Protein AF-A0A225WG03-F1 (afdb_monomer_lite)

Structure (mmCIF, N/CA/C/O backbone):
data_AF-A0A225WG03-F1
#
_entry.id   AF-A0A225WG03-F1
#
loop_
_atom_site.group_PDB
_atom_site.id
_atom_site.type_symbol
_atom_site.label_atom_id
_atom_site.label_alt_id
_atom_site.label_comp_id
_atom_site.label_asym_id
_atom_site.label_entity_id
_atom_site.label_seq_id
_atom_site.pdbx_PDB_ins_code
_atom_site.Cartn_x
_atom_site.Cartn_y
_atom_site.Cartn_z
_atom_site.occupancy
_atom_site.B_iso_or_equiv
_atom_site.auth_seq_id
_atom_site.auth_comp_id
_atom_site.auth_asym_id
_atom_site.auth_atom_id
_atom_site.pdbx_PDB_model_num
ATOM 1 N N . MET A 1 1 ? -13.156 -7.685 1.960 1.00 50.88 1 MET A N 1
ATOM 2 C CA . MET A 1 1 ? -13.549 -6.517 1.136 1.00 50.88 1 MET A CA 1
ATOM 3 C C . MET A 1 1 ? -12.372 -6.155 0.212 1.00 50.88 1 MET A C 1
ATOM 5 O O . MET A 1 1 ? -11.678 -5.193 0.485 1.00 50.88 1 MET A O 1
ATOM 9 N N . PRO A 1 2 ? -12.084 -6.921 -0.860 1.00 54.50 2 PRO A N 1
ATOM 10 C CA . PRO A 1 2 ? -10.781 -6.832 -1.547 1.00 54.50 2 PRO A CA 1
ATOM 11 C C . PRO A 1 2 ? -10.624 -5.653 -2.531 1.00 54.50 2 PRO A C 1
ATOM 13 O O . PRO A 1 2 ? -9.571 -5.486 -3.124 1.00 54.50 2 PRO A O 1
ATOM 16 N N . LYS A 1 3 ? -11.654 -4.819 -2.737 1.00 69.44 3 LYS A N 1
ATOM 17 C CA . LYS A 1 3 ? -11.629 -3.746 -3.756 1.00 69.44 3 LYS A CA 1
ATOM 18 C C . LYS A 1 3 ? -11.266 -2.354 -3.219 1.00 69.44 3 LYS A C 1
ATOM 20 O O . LYS A 1 3 ? -11.240 -1.417 -4.007 1.00 69.44 3 LYS A O 1
ATOM 25 N N . GLY A 1 4 ? -11.021 -2.205 -1.914 1.00 79.25 4 GLY A N 1
ATOM 26 C CA . GLY A 1 4 ? -10.754 -0.900 -1.291 1.00 79.25 4 GLY A CA 1
ATOM 27 C C . GLY A 1 4 ? -9.459 -0.257 -1.791 1.00 79.25 4 GLY A C 1
ATOM 28 O O . GLY A 1 4 ? -9.471 0.891 -2.221 1.00 79.25 4 GLY A O 1
ATOM 29 N N . PHE A 1 5 ? -8.369 -1.027 -1.842 1.00 83.25 5 PHE A N 1
ATOM 30 C CA . PHE A 1 5 ? -7.058 -0.544 -2.290 1.00 83.25 5 PHE A CA 1
ATOM 31 C C . PHE A 1 5 ? -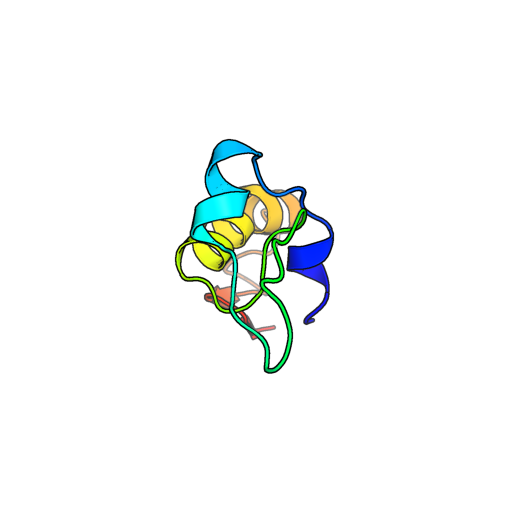7.094 0.073 -3.694 1.00 83.25 5 PHE A C 1
ATOM 33 O O . PHE A 1 5 ? -6.549 1.147 -3.923 1.00 83.25 5 PHE A O 1
ATOM 40 N N . TRP A 1 6 ? -7.816 -0.547 -4.631 1.00 85.25 6 TRP A N 1
ATOM 41 C CA . TRP A 1 6 ? -7.857 -0.093 -6.027 1.00 85.25 6 TRP A CA 1
ATOM 42 C C . TRP A 1 6 ? -8.651 1.201 -6.241 1.00 85.25 6 TRP A C 1
ATOM 44 O O . TRP A 1 6 ? -8.621 1.762 -7.337 1.00 85.25 6 TRP A O 1
ATOM 54 N N . GLN A 1 7 ? -9.366 1.684 -5.220 1.00 86.62 7 GLN A N 1
ATOM 55 C CA . GLN A 1 7 ? -10.006 2.999 -5.260 1.00 86.62 7 GLN A CA 1
ATOM 56 C C . GLN A 1 7 ? -8.985 4.132 -5.093 1.00 86.62 7 GLN A C 1
ATOM 58 O O . GLN A 1 7 ? -9.268 5.257 -5.502 1.00 86.62 7 GLN A O 1
ATOM 63 N N . LEU A 1 8 ? -7.796 3.837 -4.553 1.00 87.75 8 LEU A N 1
ATOM 64 C CA . LEU A 1 8 ? -6.757 4.827 -4.310 1.00 87.75 8 LEU A CA 1
ATOM 65 C C . LEU A 1 8 ? -5.764 4.932 -5.474 1.00 87.75 8 LEU A C 1
ATOM 67 O O . LEU A 1 8 ? -5.246 3.910 -5.944 1.00 87.75 8 LEU A O 1
ATOM 71 N N . PRO A 1 9 ? -5.459 6.159 -5.935 1.00 90.69 9 PRO A N 1
ATOM 72 C CA . PRO A 1 9 ? -4.401 6.378 -6.907 1.00 90.69 9 PRO A CA 1
ATOM 73 C C . PRO A 1 9 ? -3.033 6.070 -6.291 1.00 90.69 9 PRO A C 1
ATOM 75 O O . PRO A 1 9 ? -2.752 6.456 -5.158 1.00 90.69 9 PRO A O 1
ATOM 78 N N . LEU A 1 10 ? -2.163 5.412 -7.060 1.00 91.44 10 LEU A N 1
ATOM 79 C CA . LEU A 1 10 ? -0.769 5.228 -6.667 1.00 91.44 10 LEU A CA 1
ATOM 80 C C . LEU A 1 10 ? 0.065 6.420 -7.142 1.00 91.44 10 LEU A C 1
ATOM 82 O O . LEU A 1 10 ? -0.013 6.823 -8.307 1.00 91.44 10 LEU A O 1
ATOM 86 N N . HIS A 1 11 ? 0.889 6.967 -6.249 1.00 91.31 11 HIS A N 1
ATOM 87 C CA . HIS A 1 11 ? 1.762 8.087 -6.579 1.00 91.31 11 HIS A CA 1
ATOM 88 C C . HIS A 1 11 ? 2.720 7.716 -7.733 1.00 91.31 11 HIS A C 1
ATOM 90 O O . HIS A 1 11 ? 3.333 6.650 -7.662 1.00 91.31 11 HIS A O 1
ATOM 96 N N . PRO A 1 12 ? 2.923 8.577 -8.755 1.00 93.38 12 PRO A N 1
ATOM 97 C CA . PRO A 1 12 ? 3.747 8.259 -9.929 1.00 93.38 12 PRO A CA 1
ATOM 98 C C . PRO A 1 12 ? 5.147 7.726 -9.600 1.00 93.38 12 PRO A C 1
ATOM 100 O O . PRO A 1 12 ? 5.578 6.731 -10.170 1.00 93.38 12 PRO A O 1
ATOM 103 N N . ASN A 1 13 ? 5.820 8.315 -8.605 1.00 93.88 13 ASN A N 1
ATOM 104 C CA . ASN A 1 13 ? 7.159 7.878 -8.174 1.00 93.88 13 ASN A CA 1
ATOM 105 C C . ASN A 1 13 ? 7.195 6.460 -7.570 1.00 93.88 13 ASN A C 1
ATOM 107 O O . ASN A 1 13 ? 8.270 5.885 -7.442 1.00 93.88 13 ASN A O 1
ATOM 111 N N . SER A 1 14 ? 6.050 5.910 -7.164 1.00 91.38 14 SER A N 1
ATOM 112 C CA . SER A 1 14 ? 5.943 4.566 -6.589 1.00 91.38 14 SER A CA 1
ATOM 113 C C . SER A 1 14 ? 5.547 3.511 -7.628 1.00 91.38 14 SER A C 1
ATOM 115 O O . SER A 1 14 ? 5.689 2.323 -7.355 1.00 91.38 14 SER A O 1
ATOM 117 N N . GLN A 1 15 ? 5.072 3.916 -8.812 1.00 93.25 15 GLN A N 1
ATOM 118 C CA . GLN A 1 15 ? 4.544 2.999 -9.831 1.00 93.25 15 GLN A CA 1
ATOM 119 C C . GLN A 1 15 ? 5.625 2.059 -10.375 1.00 93.25 15 GLN A C 1
ATOM 121 O O . GLN A 1 15 ? 5.409 0.852 -10.460 1.00 93.25 15 GLN A O 1
ATOM 126 N N . GLU A 1 16 ? 6.813 2.589 -10.678 1.00 92.94 16 GLU A N 1
ATOM 127 C CA . GLU A 1 16 ? 7.929 1.784 -11.189 1.00 92.94 16 GLU A CA 1
ATOM 128 C C . GLU A 1 16 ? 8.333 0.689 -10.189 1.00 92.94 16 GLU A C 1
ATOM 130 O O . GLU A 1 16 ? 8.407 -0.482 -10.552 1.00 92.94 16 GLU A O 1
ATOM 135 N N . ILE A 1 17 ? 8.487 1.042 -8.908 1.00 92.25 17 ILE A N 1
ATOM 136 C CA . ILE A 1 17 ? 8.896 0.111 -7.841 1.00 92.25 17 ILE A CA 1
ATOM 137 C C . ILE A 1 17 ? 7.824 -0.960 -7.583 1.00 92.25 17 ILE A C 1
ATOM 139 O O . ILE A 1 17 ? 8.149 -2.083 -7.205 1.00 92.25 17 ILE A O 1
ATOM 143 N N . MET A 1 18 ? 6.548 -0.634 -7.807 1.00 91.25 18 MET A N 1
ATOM 144 C CA . MET A 1 18 ? 5.427 -1.567 -7.655 1.00 91.25 18 MET A CA 1
ATOM 145 C C . MET A 1 18 ? 5.102 -2.357 -8.933 1.00 91.25 18 MET A C 1
ATOM 147 O O . MET A 1 18 ? 4.087 -3.055 -8.986 1.00 91.25 18 MET A O 1
ATOM 151 N N . SER A 1 19 ? 5.940 -2.265 -9.967 1.00 93.19 19 SER A N 1
ATOM 152 C CA . SER A 1 19 ? 5.765 -3.048 -11.189 1.00 93.19 19 SER A CA 1
ATOM 153 C C . SER A 1 19 ? 6.097 -4.521 -10.960 1.00 93.19 19 SER A C 1
ATOM 155 O O . SER A 1 19 ? 7.010 -4.860 -10.208 1.00 93.19 19 SER A O 1
ATOM 157 N N . PHE A 1 20 ? 5.385 -5.410 -11.647 1.00 91.75 20 PHE A N 1
ATOM 158 C CA . PHE A 1 20 ? 5.641 -6.848 -11.586 1.00 91.75 20 PHE A CA 1
ATOM 159 C C . PHE A 1 20 ? 5.752 -7.456 -12.981 1.00 91.75 20 PHE A C 1
ATOM 161 O O . PHE A 1 20 ? 5.166 -6.975 -13.951 1.00 91.75 20 PHE A O 1
ATOM 168 N N . ILE A 1 21 ? 6.538 -8.526 -13.079 1.00 94.62 21 ILE A N 1
ATOM 169 C CA . ILE A 1 21 ? 6.783 -9.237 -14.331 1.00 94.62 21 ILE A CA 1
ATOM 170 C C . ILE A 1 21 ? 5.722 -10.326 -14.485 1.00 94.62 21 ILE A C 1
ATOM 172 O O . ILE A 1 21 ? 5.537 -11.163 -13.601 1.00 94.62 21 ILE A O 1
ATOM 176 N N . THR A 1 22 ? 5.030 -10.309 -15.616 1.00 91.81 22 THR A N 1
ATOM 177 C CA . THR A 1 22 ? 4.183 -11.408 -16.089 1.00 91.81 22 THR A CA 1
ATOM 178 C C . THR A 1 22 ? 4.952 -12.250 -17.105 1.00 91.81 22 THR A C 1
ATOM 180 O O . THR A 1 22 ? 6.087 -11.931 -17.453 1.00 91.81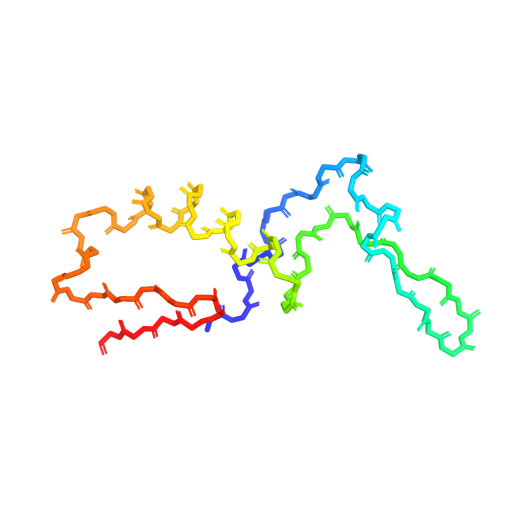 22 THR A O 1
ATOM 183 N N . THR A 1 23 ? 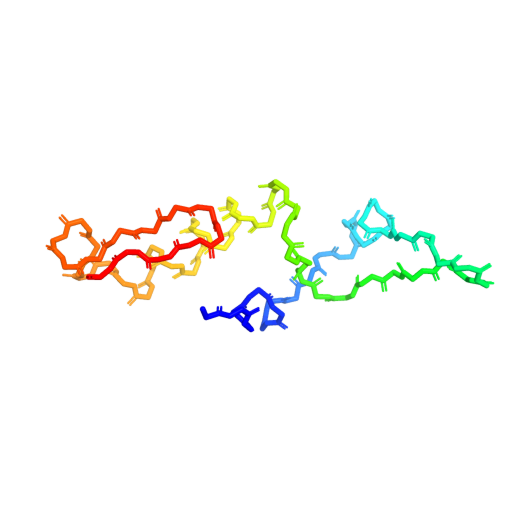4.352 -13.337 -17.589 1.00 91.69 23 THR A N 1
ATOM 184 C CA . THR A 1 23 ? 4.989 -14.247 -18.553 1.00 91.69 23 THR A CA 1
ATOM 185 C C . THR A 1 23 ? 5.497 -13.528 -19.806 1.00 91.69 23 THR A C 1
ATOM 187 O O . THR A 1 23 ? 6.559 -13.884 -20.310 1.00 91.69 23 THR A O 1
ATOM 190 N N . ASP A 1 24 ? 4.782 -12.491 -20.254 1.00 91.62 24 ASP A N 1
ATOM 191 C CA . ASP A 1 24 ? 5.050 -11.822 -21.530 1.00 91.62 24 ASP A CA 1
ATOM 192 C C . ASP A 1 24 ? 5.474 -10.351 -21.378 1.00 91.62 24 ASP A C 1
ATOM 194 O O . ASP A 1 24 ? 6.121 -9.802 -22.271 1.00 91.62 24 ASP A O 1
ATOM 198 N N . THR A 1 25 ? 5.108 -9.679 -20.277 1.00 93.62 25 THR A N 1
ATOM 199 C CA . THR A 1 25 ? 5.304 -8.226 -20.120 1.00 93.62 25 THR A CA 1
ATOM 200 C C . THR A 1 25 ? 5.513 -7.785 -18.671 1.00 93.62 25 THR A C 1
ATOM 202 O O . THR A 1 25 ? 5.162 -8.486 -17.722 1.00 93.62 25 THR A O 1
ATOM 205 N N . VAL A 1 26 ? 6.050 -6.577 -18.488 1.00 93.94 26 VAL A N 1
ATOM 206 C CA . VAL A 1 26 ? 6.024 -5.873 -17.199 1.00 93.94 26 VAL A CA 1
ATOM 207 C C . VAL A 1 26 ? 4.699 -5.128 -17.072 1.00 93.94 26 VAL A C 1
ATOM 209 O O . VAL A 1 26 ? 4.325 -4.375 -17.971 1.00 93.94 26 VAL A O 1
ATOM 212 N N . SER A 1 27 ? 4.003 -5.327 -15.956 1.00 92.88 27 SER A N 1
ATOM 213 C CA . SER A 1 27 ? 2.778 -4.609 -15.615 1.00 92.88 27 SER A CA 1
ATOM 214 C C . SER A 1 27 ? 3.066 -3.586 -14.522 1.00 92.88 27 SER A C 1
ATOM 216 O O . SER A 1 27 ? 3.489 -3.947 -13.423 1.00 92.88 27 SER A O 1
ATOM 218 N N . THR A 1 28 ? 2.799 -2.315 -14.817 1.00 93.81 28 THR A N 1
ATOM 219 C CA . THR A 1 28 ? 2.980 -1.187 -13.897 1.00 93.81 28 THR A CA 1
ATOM 220 C C . THR A 1 28 ? 1.613 -0.681 -13.433 1.00 93.81 28 THR A C 1
ATOM 222 O O . THR A 1 28 ? 0.838 -0.207 -14.267 1.00 93.81 28 THR A O 1
ATOM 225 N N . PRO A 1 29 ? 1.274 -0.792 -12.137 1.00 93.12 29 PRO A N 1
ATOM 226 C CA . PRO A 1 29 ? -0.027 -0.366 -11.637 1.00 93.12 29 PRO A CA 1
ATOM 227 C C . PRO A 1 29 ? -0.111 1.158 -11.465 1.00 93.12 29 PRO A C 1
ATOM 229 O O . PRO A 1 29 ? 0.841 1.807 -11.039 1.00 93.12 29 PRO A O 1
ATOM 232 N N . ASP A 1 30 ? -1.291 1.722 -11.726 1.00 93.31 30 ASP A N 1
ATOM 233 C CA . ASP A 1 30 ? -1.642 3.127 -11.459 1.00 93.31 30 ASP A CA 1
ATOM 234 C C . ASP A 1 30 ? -2.553 3.287 -10.219 1.00 93.31 30 ASP A C 1
ATOM 236 O O . ASP A 1 30 ? -2.967 4.395 -9.853 1.00 93.31 30 ASP A O 1
ATOM 240 N N . ARG A 1 31 ? -2.882 2.171 -9.565 1.00 91.94 31 ARG A N 1
ATOM 241 C CA . ARG A 1 31 ? -3.657 2.076 -8.323 1.00 91.94 31 ARG A CA 1
ATOM 242 C C . ARG A 1 31 ? -2.883 1.285 -7.284 1.00 91.94 31 ARG A C 1
ATOM 244 O O . ARG A 1 31 ? -2.016 0.486 -7.629 1.00 91.94 31 ARG A O 1
ATOM 251 N N . VAL A 1 32 ? -3.202 1.516 -6.016 1.00 90.12 32 VAL A N 1
ATOM 252 C CA . VAL A 1 32 ? -2.530 0.857 -4.892 1.00 90.12 32 VAL A CA 1
ATOM 253 C C . VAL A 1 32 ? -2.746 -0.669 -4.978 1.00 90.12 32 VAL A C 1
ATOM 255 O O . VAL A 1 32 ? -3.897 -1.114 -4.943 1.00 90.12 32 VAL A O 1
ATOM 258 N N . PRO A 1 33 ? -1.686 -1.488 -5.132 1.00 88.75 33 PRO A N 1
ATOM 259 C CA . PRO A 1 33 ? -1.812 -2.937 -5.247 1.00 88.75 33 PRO A CA 1
ATOM 260 C C . PRO A 1 33 ? -2.104 -3.585 -3.886 1.00 88.75 33 PRO A C 1
ATOM 262 O O . PRO A 1 33 ? -1.618 -3.146 -2.847 1.00 88.75 33 PRO A O 1
ATOM 265 N N . GLN A 1 34 ? -2.880 -4.669 -3.887 1.00 85.94 34 GLN A N 1
ATOM 266 C CA . GLN A 1 34 ? -3.127 -5.450 -2.672 1.00 85.94 34 GLN A CA 1
ATOM 267 C C . GLN A 1 34 ? -1.912 -6.336 -2.353 1.00 85.94 34 GLN A C 1
ATOM 269 O O . GLN A 1 34 ? -1.269 -6.852 -3.268 1.00 85.94 34 GLN A O 1
ATOM 274 N N . GLY A 1 35 ? -1.614 -6.534 -1.065 1.00 80.06 35 GLY A N 1
ATOM 275 C CA . GLY A 1 35 ? -0.530 -7.414 -0.614 1.00 80.06 35 GLY A CA 1
ATOM 276 C C . GLY A 1 35 ? 0.867 -6.784 -0.620 1.00 80.06 35 GLY A C 1
ATOM 277 O O . GLY A 1 35 ? 1.840 -7.457 -0.289 1.00 80.06 35 GLY A O 1
ATOM 278 N N . ALA A 1 36 ? 0.991 -5.498 -0.962 1.00 81.25 36 ALA A N 1
ATOM 279 C CA . ALA A 1 36 ? 2.221 -4.737 -0.751 1.00 81.25 36 ALA A CA 1
ATOM 280 C C . ALA A 1 36 ? 2.239 -4.138 0.668 1.00 81.25 36 ALA A C 1
ATOM 282 O O . ALA A 1 36 ? 1.281 -3.479 1.074 1.00 81.25 36 ALA A O 1
ATOM 283 N N . SER A 1 37 ? 3.342 -4.314 1.406 1.00 77.00 37 SER A N 1
ATOM 284 C CA . SER A 1 37 ? 3.468 -3.898 2.817 1.00 77.00 37 SER A CA 1
ATOM 285 C C . SER A 1 37 ? 3.108 -2.427 3.060 1.00 77.00 37 SER A C 1
ATOM 287 O O . SER A 1 37 ? 2.388 -2.093 4.004 1.00 77.00 37 SER A O 1
ATOM 289 N N . ASP A 1 38 ? 3.552 -1.542 2.168 1.00 81.94 38 ASP A N 1
ATOM 290 C CA . ASP A 1 38 ? 3.294 -0.104 2.286 1.00 81.94 38 ASP A CA 1
ATOM 291 C C . ASP A 1 38 ? 1.859 0.267 1.893 1.00 81.94 38 ASP A C 1
ATOM 293 O O . ASP A 1 38 ? 1.323 1.269 2.367 1.00 81.94 38 ASP A O 1
ATOM 297 N N . SER A 1 39 ? 1.200 -0.562 1.078 1.00 82.62 39 SER A N 1
ATOM 298 C CA . SER A 1 39 ? -0.184 -0.339 0.648 1.00 82.62 39 SER A CA 1
ATOM 299 C C . SER A 1 39 ? -1.157 -0.497 1.809 1.00 82.62 39 SER A C 1
ATOM 301 O O . SER A 1 39 ? -2.020 0.357 2.004 1.00 82.62 39 SER A O 1
ATOM 303 N N . ALA A 1 40 ? -0.966 -1.534 2.629 1.00 81.69 40 ALA A N 1
ATOM 304 C CA . ALA A 1 40 ? -1.725 -1.756 3.856 1.00 81.69 40 ALA A CA 1
ATOM 305 C C . ALA A 1 40 ? -1.580 -0.590 4.846 1.00 81.69 40 ALA A C 1
ATOM 307 O O . ALA A 1 40 ? -2.572 -0.067 5.350 1.00 81.69 40 ALA A O 1
ATOM 308 N N . THR A 1 41 ? -0.346 -0.130 5.071 1.00 82.31 41 THR A N 1
ATOM 309 C CA . THR A 1 41 ? -0.074 0.989 5.986 1.00 82.31 41 THR A CA 1
ATOM 310 C C . THR A 1 41 ? -0.700 2.287 5.479 1.00 82.31 41 THR A C 1
ATOM 312 O O . THR A 1 41 ? -1.333 3.009 6.253 1.00 82.31 41 THR A O 1
ATOM 315 N N . HIS A 1 42 ? -0.578 2.574 4.180 1.00 83.44 42 HIS A N 1
ATOM 316 C CA . HIS A 1 42 ? -1.199 3.746 3.568 1.00 83.44 42 HIS A CA 1
ATOM 317 C C . HIS A 1 42 ? -2.727 3.696 3.693 1.00 83.44 42 HIS A C 1
ATOM 319 O O . HIS A 1 42 ? -3.318 4.607 4.261 1.00 83.44 42 HIS A O 1
ATOM 325 N N . PHE A 1 43 ? -3.356 2.595 3.282 1.00 82.62 43 PHE A N 1
ATOM 326 C CA . PHE A 1 43 ? -4.810 2.422 3.330 1.00 82.62 43 PHE A CA 1
ATOM 327 C C . PHE A 1 43 ? -5.376 2.475 4.759 1.00 82.62 43 PHE A C 1
ATOM 329 O O . PHE A 1 43 ? -6.417 3.092 5.003 1.00 82.62 43 PHE A O 1
ATOM 336 N N . GLN A 1 44 ? -4.681 1.864 5.724 1.00 80.69 44 GLN A N 1
ATOM 337 C CA . GLN A 1 44 ? -5.098 1.864 7.124 1.00 80.69 44 GLN A CA 1
ATOM 338 C C . GLN A 1 44 ? -4.979 3.256 7.761 1.00 80.69 44 GLN A C 1
ATOM 340 O O . GLN A 1 44 ? -5.883 3.663 8.493 1.00 80.69 44 GLN A O 1
ATOM 345 N N . SER A 1 45 ? -3.887 3.979 7.487 1.00 77.94 45 SER A N 1
ATOM 346 C CA . SER A 1 45 ? -3.623 5.302 8.072 1.00 77.94 45 SER A CA 1
ATOM 347 C C . SER A 1 45 ? -4.401 6.439 7.410 1.00 77.94 45 SER A C 1
ATOM 349 O O . SER A 1 45 ? -4.859 7.335 8.115 1.00 77.94 45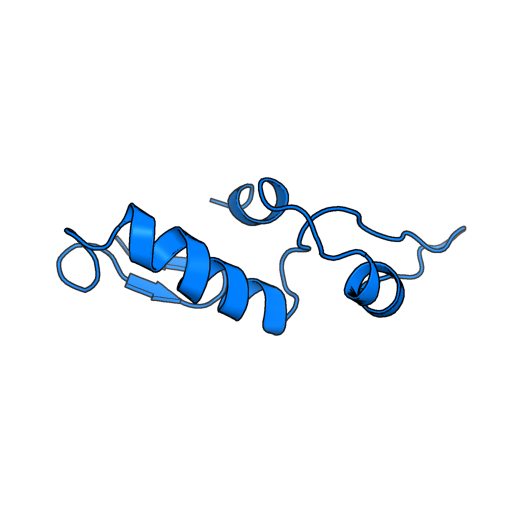 SER A O 1
ATOM 351 N N . SER A 1 46 ? -4.570 6.427 6.084 1.00 73.00 46 SER A N 1
ATOM 352 C CA . SER A 1 46 ? -5.205 7.53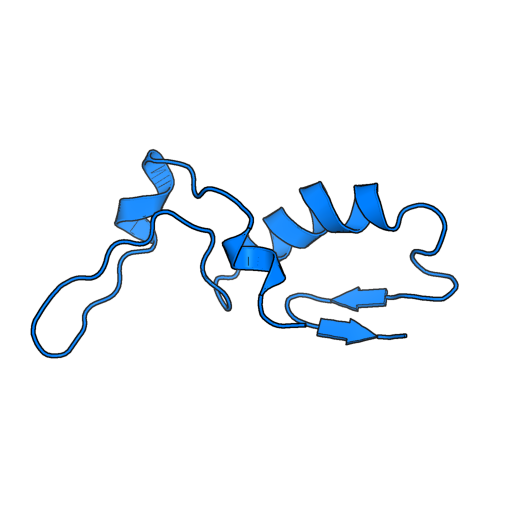8 5.369 1.00 73.00 46 SER A CA 1
ATOM 353 C C . SER A 1 46 ? -6.717 7.373 5.249 1.00 73.00 46 SER A C 1
ATOM 355 O O . SER A 1 46 ? -7.453 8.316 5.526 1.00 73.00 46 SER A O 1
ATOM 357 N N . GLU A 1 47 ? -7.205 6.182 4.902 1.00 79.75 47 GLU A N 1
ATOM 358 C CA . GLU A 1 47 ? -8.627 6.005 4.592 1.00 79.75 47 GLU A CA 1
ATOM 359 C C . GLU A 1 47 ? -9.384 5.389 5.759 1.00 79.75 47 GLU A C 1
ATOM 361 O O . GLU A 1 47 ? -10.341 5.973 6.264 1.00 79.75 47 GLU A O 1
ATOM 366 N N . MET A 1 48 ? -8.958 4.217 6.235 1.00 80.44 48 MET A N 1
ATOM 367 C CA . MET A 1 48 ? -9.755 3.442 7.191 1.00 80.44 48 MET A CA 1
ATOM 368 C C . MET A 1 48 ? -9.872 4.120 8.554 1.00 80.44 48 MET A C 1
ATOM 370 O O . MET A 1 48 ? -10.957 4.123 9.139 1.00 80.44 48 MET A O 1
ATOM 374 N N . GLN A 1 49 ? -8.799 4.745 9.042 1.00 78.88 49 GLN A N 1
ATOM 375 C CA . GLN A 1 49 ? -8.851 5.517 10.285 1.00 78.88 49 GLN A CA 1
ATOM 376 C C . GLN A 1 49 ? -9.775 6.730 10.188 1.00 78.88 49 GLN A C 1
ATOM 378 O O . GLN A 1 49 ? -10.442 7.026 11.175 1.00 78.88 49 GLN A O 1
ATOM 383 N N . ASN A 1 50 ? -9.869 7.381 9.025 1.00 82.06 50 ASN A N 1
ATOM 384 C CA . ASN A 1 50 ? -10.733 8.544 8.813 1.00 82.06 50 ASN A CA 1
ATOM 385 C C . ASN A 1 50 ? -12.198 8.148 8.563 1.00 82.06 50 ASN A C 1
ATOM 387 O O . ASN A 1 50 ? -13.110 8.760 9.112 1.00 82.06 50 ASN A O 1
ATOM 391 N N . CYS A 1 51 ? -12.451 7.104 7.770 1.00 83.94 51 CYS A N 1
ATOM 392 C CA . CYS A 1 51 ? -13.809 6.647 7.468 1.00 83.94 51 CYS A CA 1
ATOM 393 C C . CYS A 1 51 ? -14.490 5.978 8.668 1.00 83.94 51 CYS A C 1
ATOM 395 O O . CYS A 1 51 ? -15.698 6.122 8.848 1.00 83.94 51 CYS A O 1
ATOM 397 N N . PHE A 1 52 ? -13.729 5.243 9.484 1.00 84.56 52 PHE A N 1
ATOM 398 C CA . PHE A 1 52 ? -14.269 4.438 10.581 1.00 84.56 52 PHE A CA 1
ATOM 399 C C . PHE A 1 52 ? -13.921 4.977 11.968 1.00 84.56 52 PHE A C 1
ATOM 401 O O . PHE A 1 52 ? -14.145 4.268 12.946 1.00 84.56 52 PHE A O 1
ATOM 408 N N . THR A 1 53 ? -13.438 6.222 12.091 1.00 85.12 53 THR A N 1
ATOM 409 C CA . THR A 1 53 ? -12.988 6.802 13.374 1.00 85.12 53 THR A CA 1
ATOM 410 C C . THR A 1 53 ? -13.985 6.580 14.514 1.00 85.12 53 THR A C 1
ATOM 412 O O . THR A 1 53 ? -13.589 6.261 15.628 1.00 85.12 53 THR A O 1
ATOM 415 N N . ALA A 1 54 ? -15.285 6.712 14.234 1.00 88.00 54 ALA A N 1
ATOM 416 C CA . ALA A 1 54 ? -16.342 6.599 15.238 1.00 88.00 54 ALA A CA 1
ATOM 417 C C . ALA A 1 54 ? -16.571 5.170 15.769 1.00 88.00 54 ALA A C 1
ATOM 419 O O . ALA A 1 54 ? -17.156 5.015 16.837 1.00 88.00 54 ALA A O 1
ATOM 420 N N . ILE A 1 55 ? -16.154 4.136 15.030 1.00 87.81 55 ILE A N 1
ATOM 421 C CA . ILE A 1 55 ? -16.409 2.723 15.369 1.00 87.81 55 ILE A CA 1
ATOM 422 C C . ILE A 1 55 ? -15.128 1.891 15.530 1.00 87.81 55 ILE A C 1
ATOM 424 O O . ILE A 1 55 ? -15.191 0.734 15.960 1.00 87.81 55 ILE A O 1
ATOM 428 N N . LEU A 1 56 ? -13.975 2.474 15.196 1.00 85.06 56 LEU A N 1
ATOM 429 C CA . LEU A 1 56 ? -12.668 1.836 15.271 1.00 85.06 56 LEU A CA 1
ATOM 430 C C . LEU A 1 56 ? -12.344 1.452 16.723 1.00 85.06 56 LEU A C 1
ATOM 432 O O . LEU A 1 56 ? -12.521 2.250 17.641 1.00 85.06 56 LEU A O 1
ATOM 436 N N . TYR A 1 57 ? -11.874 0.221 16.922 1.00 83.56 57 TYR A N 1
ATOM 437 C CA . TYR A 1 57 ? -11.545 -0.392 18.218 1.00 83.56 57 TYR A CA 1
ATOM 438 C C . TYR A 1 57 ? -12.722 -0.646 19.172 1.00 83.56 57 TYR A C 1
ATOM 440 O O . TYR A 1 57 ? -12.502 -1.133 20.279 1.00 83.56 57 TYR A O 1
ATOM 448 N N . VAL A 1 58 ? -13.961 -0.370 18.753 1.00 87.75 58 VAL A N 1
ATOM 449 C CA . VAL A 1 58 ? -15.173 -0.703 19.525 1.00 87.75 58 VAL A CA 1
ATOM 450 C C . VAL A 1 58 ? -15.960 -1.812 18.839 1.00 87.75 58 VAL A C 1
ATOM 452 O O . VAL A 1 58 ? -16.286 -2.820 19.460 1.00 87.75 58 VAL A O 1
ATOM 455 N N . HIS A 1 59 ? -16.236 -1.635 17.547 1.00 87.75 59 HIS A N 1
ATOM 456 C CA . HIS A 1 59 ? -17.005 -2.582 16.733 1.00 87.75 59 HIS A CA 1
ATOM 457 C C . HIS A 1 59 ? -16.228 -3.092 15.521 1.00 87.75 59 HIS A C 1
ATOM 459 O O . HIS A 1 59 ? -16.742 -3.910 14.771 1.00 87.75 59 HIS A O 1
ATOM 465 N N . LEU A 1 60 ? -15.028 -2.560 15.281 1.00 87.56 60 LEU A N 1
ATOM 466 C CA . LEU A 1 60 ? -14.254 -2.867 14.090 1.00 87.56 60 LEU A CA 1
ATOM 467 C C . LEU A 1 60 ? -12.757 -2.747 14.372 1.00 87.56 60 LEU A C 1
ATOM 469 O O . LEU A 1 60 ? -12.303 -1.758 14.954 1.00 87.56 60 LEU A O 1
ATOM 473 N N . LEU A 1 61 ? -11.985 -3.732 13.922 1.00 86.81 61 LEU A N 1
ATOM 474 C CA . LEU A 1 61 ? -10.526 -3.729 13.957 1.00 86.81 61 LEU A CA 1
ATOM 475 C C . LEU A 1 61 ? -9.983 -3.934 12.539 1.00 86.81 61 LEU A C 1
ATOM 477 O O . LEU A 1 61 ? -10.337 -4.898 11.870 1.00 86.81 61 LEU A O 1
ATOM 481 N N . VAL A 1 62 ? -9.107 -3.033 12.093 1.00 83.44 62 VAL A N 1
ATOM 482 C CA . VAL A 1 62 ? -8.418 -3.133 10.797 1.00 83.44 62 VAL A CA 1
ATOM 483 C C . VAL A 1 62 ? -7.009 -3.667 11.020 1.00 83.44 62 VAL A C 1
ATOM 485 O O . VAL A 1 62 ? -6.278 -3.139 11.863 1.00 83.44 62 VAL A O 1
ATOM 488 N N . TRP A 1 63 ? -6.629 -4.693 10.262 1.00 83.81 63 TRP A N 1
ATOM 489 C CA . TRP A 1 63 ? -5.305 -5.301 10.318 1.00 83.81 63 TRP A CA 1
ATOM 490 C C . TRP A 1 63 ? -4.812 -5.672 8.916 1.00 83.81 63 TRP A C 1
ATOM 492 O O . TRP A 1 63 ? -5.232 -6.678 8.349 1.00 83.81 63 TRP A O 1
ATOM 502 N N . ILE A 1 64 ? -3.872 -4.886 8.386 1.00 81.00 64 ILE A N 1
ATOM 503 C CA . ILE A 1 64 ? -3.238 -5.090 7.073 1.00 81.00 64 ILE A CA 1
ATOM 504 C C . ILE A 1 64 ? -4.275 -5.148 5.936 1.00 81.00 64 ILE A C 1
ATOM 506 O O . ILE A 1 64 ? -4.744 -4.104 5.489 1.00 81.00 64 ILE A O 1
ATOM 510 N N . ASP A 1 65 ? -4.636 -6.349 5.486 1.00 78.25 65 ASP A N 1
ATOM 511 C CA . ASP A 1 65 ? -5.582 -6.593 4.393 1.00 78.25 65 ASP A CA 1
ATOM 512 C C . ASP A 1 65 ? -6.977 -7.000 4.908 1.00 78.25 65 ASP A C 1
ATOM 514 O O . ASP A 1 65 ? -7.930 -7.101 4.126 1.00 78.25 65 ASP A O 1
ATOM 518 N N . ASP A 1 66 ? -7.114 -7.212 6.220 1.00 81.75 66 ASP A N 1
ATOM 519 C CA . ASP A 1 66 ? -8.305 -7.755 6.859 1.00 81.75 66 ASP A CA 1
ATOM 520 C C . ASP A 1 66 ? -9.017 -6.732 7.750 1.00 81.75 66 ASP A C 1
ATOM 522 O O . ASP A 1 66 ? -8.431 -5.811 8.327 1.00 81.75 66 ASP A O 1
ATOM 526 N N . ILE A 1 67 ? -10.327 -6.931 7.880 1.00 84.50 67 ILE A N 1
ATOM 527 C CA . ILE A 1 67 ? -11.193 -6.174 8.779 1.00 84.50 67 ILE A CA 1
ATOM 528 C C . ILE A 1 67 ? -11.976 -7.182 9.612 1.00 84.50 67 ILE A C 1
ATOM 530 O O . ILE A 1 67 ? -12.707 -8.009 9.064 1.00 84.50 67 ILE A O 1
ATOM 534 N N . LEU A 1 68 ? -11.828 -7.092 10.927 1.00 84.44 68 LEU A N 1
ATOM 535 C CA . LEU A 1 68 ? -12.582 -7.856 11.910 1.00 84.44 68 LEU A CA 1
ATOM 536 C C . LEU A 1 68 ? -13.753 -7.003 12.415 1.00 84.44 68 LEU A C 1
ATOM 538 O O . LEU A 1 68 ? -13.539 -5.856 12.812 1.00 84.44 68 LEU A O 1
ATOM 542 N N . VAL A 1 69 ? -14.965 -7.562 12.387 1.00 83.69 69 VAL A N 1
ATOM 543 C CA . VAL A 1 69 ? -16.234 -6.930 12.801 1.00 83.69 69 VAL A CA 1
ATOM 544 C C . VAL A 1 69 ? -16.968 -7.855 13.758 1.00 83.69 69 VAL A C 1
ATOM 546 O O . VAL A 1 69 ? -16.969 -9.075 13.473 1.00 83.69 69 VAL A O 1
#

Radius of gyration: 13.9 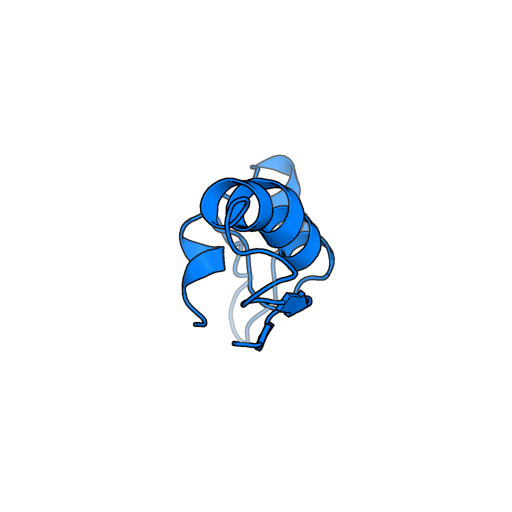Å; chains: 1; bounding box: 26×23×41 Å

Foldseek 3Di:
DQCQQQVAFDDPVCQVVPWDDDPPDIDTDRTGDAPDQVSQVCCVPPPVCVPCVPPDPPQWDRDRRDIDD

pLDDT: mean 85.29, std 7.93, range [50.88, 94.62]

Organism: NCBI:txid4795

Sequence (69 aa):
MPKGFWQLPLHPNSQEIMSFITTDTVSTPDRVPQGASDSATHFQSSEMQNCFTAILYVHLLVWIDDILV

InterPro domains:
  IPR000477 Reverse transcriptase domain [PS50878] (1-69)
  IPR043128 Reverse transcriptase/Diguanylate cyclase domain [G3DSA:3.30.70.270] (3-69)
  IPR043502 DNA/RNA polymerase superfamily [SSF56672] (3-69)
  IPR051320 Viral Replication and Maturation Polyprotein [PTHR33064] (2-69)

Secondary structure (DSSP, 8-state):
-TTSGGGSBPPHHHHTTT-EE-SS-EE--SBPPTT-HHHHHHHIIIIIHHHSTTTBTTTBEEETTEEE-